Protein AF-A0A917BJA6-F1 (afdb_monomer_lite)

Sequence (83 aa):
MSSPLQTTLHLWVDGQRHVVRSLADAIEVVRSVRHPLTDYSELLVDQIEAAISPDLQLRAWRAVATWLDALRATAHHATLEAA

pLDDT: mean 77.1, std 17.58, range [30.56, 93.25]

Foldseek 3Di:
DDDPQCPWDWDAAPNDIQIDRALVSLLVVLVPHDDPVSPPCVVLNVQCVPQPDPVSRVVSVVVSVVVRVVNRVPRPPDPDDDD

Organism: NCBI:txid980631

Secondary structure (DSSP, 8-state):
--------EEEEETTEEEEE-SHHHHHHHHHH---GGGTTTHHHHHHHHT--SHHHHHHHHHHHHHHHHHHHHH-TT------

Structure (mmCIF, N/CA/C/O backbone):
data_AF-A0A917BJA6-F1
#
_entry.id   AF-A0A917BJA6-F1
#
loop_
_atom_site.group_PDB
_atom_site.id
_atom_site.type_symbol
_atom_site.label_atom_id
_atom_site.label_alt_id
_atom_site.label_comp_id
_atom_site.label_asym_id
_atom_site.label_entity_id
_atom_site.label_seq_id
_atom_site.pdbx_PDB_ins_code
_atom_site.Cartn_x
_atom_site.Cartn_y
_atom_site.Cartn_z
_atom_site.occupancy
_atom_site.B_iso_or_equiv
_atom_site.auth_seq_id
_atom_site.auth_comp_id
_atom_site.auth_asym_id
_atom_site.auth_atom_id
_atom_site.pdbx_PDB_model_num
ATOM 1 N N . MET A 1 1 ? -0.333 13.432 24.296 1.00 34.81 1 MET A N 1
ATOM 2 C CA . MET A 1 1 ? -0.478 12.136 23.601 1.00 34.81 1 MET A CA 1
ATOM 3 C C . MET A 1 1 ? -0.149 12.387 22.145 1.00 34.81 1 MET A C 1
ATOM 5 O O . MET A 1 1 ? -0.942 13.008 21.455 1.00 34.81 1 MET A O 1
ATOM 9 N N . SER A 1 2 ? 1.073 12.065 21.733 1.00 33.56 2 SER A N 1
ATOM 10 C CA . SER A 1 2 ? 1.566 12.370 20.389 1.00 33.56 2 SER A CA 1
ATOM 11 C C . SER A 1 2 ? 0.942 11.390 19.403 1.00 33.56 2 SER A C 1
ATOM 13 O O . SER A 1 2 ? 1.249 10.207 19.483 1.00 33.56 2 SER A O 1
ATOM 15 N N . SER A 1 3 ? 0.056 11.855 18.522 1.00 38.03 3 SER A N 1
ATOM 16 C CA . SER A 1 3 ? -0.464 11.060 17.405 1.00 38.03 3 SER A CA 1
ATOM 17 C C . SER A 1 3 ? 0.695 10.713 16.467 1.00 38.03 3 SER A C 1
ATOM 19 O O . SER A 1 3 ? 1.224 11.624 15.826 1.00 38.03 3 SER A O 1
ATOM 21 N N . PRO A 1 4 ? 1.152 9.455 16.372 1.00 45.97 4 PRO A N 1
ATOM 22 C CA . PRO A 1 4 ? 2.175 9.111 15.404 1.00 45.97 4 PRO A CA 1
ATOM 23 C C . PRO A 1 4 ? 1.471 8.710 14.104 1.00 45.97 4 PRO A C 1
ATOM 25 O O . PRO A 1 4 ? 0.507 7.957 14.162 1.00 45.97 4 PRO A O 1
ATOM 28 N N . LEU A 1 5 ? 1.979 9.177 12.956 1.00 51.50 5 LEU A N 1
ATOM 29 C CA . LEU A 1 5 ? 1.554 8.869 11.570 1.00 51.50 5 LEU A CA 1
ATOM 30 C C . LEU A 1 5 ? 0.841 9.988 10.789 1.00 51.50 5 LEU A C 1
ATOM 32 O O . LEU A 1 5 ? 0.157 9.711 9.813 1.00 51.50 5 LEU A O 1
ATOM 36 N N . GLN A 1 6 ? 1.094 11.267 11.081 1.00 51.78 6 GLN A N 1
ATOM 37 C CA . GLN A 1 6 ? 1.073 12.266 9.997 1.00 51.78 6 GLN A CA 1
ATOM 38 C C . GLN A 1 6 ? 2.408 12.223 9.237 1.00 51.78 6 GLN A C 1
ATOM 40 O O . GLN A 1 6 ? 3.199 13.158 9.281 1.00 51.78 6 GLN A O 1
ATOM 45 N N . THR A 1 7 ? 2.696 11.107 8.570 1.00 64.62 7 THR A N 1
ATOM 46 C CA . THR A 1 7 ? 3.798 11.021 7.604 1.00 64.62 7 THR A CA 1
ATOM 47 C C . THR A 1 7 ? 3.181 10.940 6.225 1.00 64.62 7 THR A C 1
ATOM 49 O O . THR A 1 7 ? 2.998 9.857 5.690 1.00 64.62 7 THR A O 1
ATOM 52 N N . THR A 1 8 ? 2.781 12.081 5.672 1.00 78.25 8 THR A N 1
ATOM 53 C CA . THR A 1 8 ? 2.345 12.138 4.275 1.00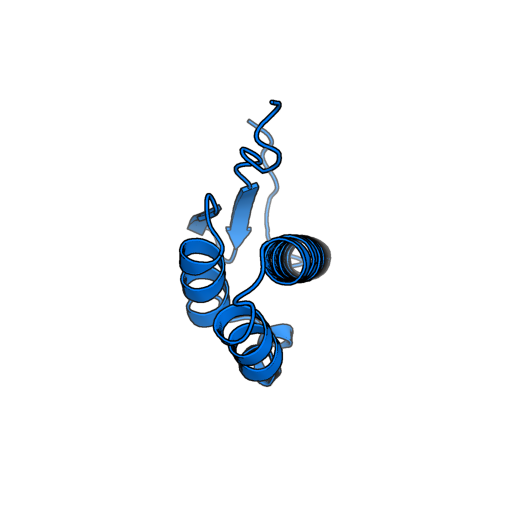 78.25 8 THR A CA 1
ATOM 54 C C . THR A 1 8 ? 3.493 11.663 3.387 1.00 78.25 8 THR A C 1
ATOM 56 O O . THR A 1 8 ? 4.583 12.231 3.448 1.00 78.25 8 THR A O 1
ATOM 59 N N . LEU A 1 9 ? 3.262 10.642 2.565 1.00 79.44 9 LEU A N 1
ATOM 60 C CA . LEU A 1 9 ? 4.232 10.192 1.568 1.00 79.44 9 LEU A CA 1
ATOM 61 C C . LEU A 1 9 ? 3.868 10.793 0.213 1.00 79.44 9 LEU A C 1
ATOM 63 O O . LEU A 1 9 ? 2.711 10.763 -0.209 1.00 79.44 9 LEU A O 1
ATOM 67 N N . HIS A 1 10 ? 4.868 11.338 -0.471 1.00 80.19 10 HIS A N 1
ATOM 68 C CA . HIS A 1 10 ? 4.747 11.812 -1.843 1.00 80.19 10 HIS A CA 1
ATOM 69 C C . HIS A 1 10 ? 5.555 10.886 -2.742 1.00 80.19 10 HIS A C 1
ATOM 71 O O . HIS A 1 10 ? 6.754 10.723 -2.517 1.00 80.19 10 HIS A O 1
ATOM 77 N N . LEU A 1 11 ? 4.919 10.311 -3.762 1.00 75.50 11 LEU A N 1
ATOM 78 C CA . LEU A 1 11 ? 5.632 9.524 -4.761 1.00 75.50 11 LEU A CA 1
ATOM 79 C C . LEU A 1 11 ? 5.251 9.902 -6.185 1.00 75.50 11 LEU A C 1
ATOM 81 O O . LEU A 1 11 ? 4.157 10.400 -6.441 1.00 75.50 11 LEU A O 1
ATOM 85 N N . TRP A 1 12 ? 6.182 9.634 -7.093 1.00 75.56 12 TRP A N 1
ATOM 86 C CA . TRP A 1 12 ? 5.994 9.739 -8.530 1.00 75.56 12 TRP A CA 1
ATOM 87 C C . TRP A 1 12 ? 6.135 8.344 -9.131 1.00 75.56 12 TRP A C 1
ATOM 89 O O . TRP A 1 12 ? 7.186 7.723 -8.986 1.00 75.56 12 TRP A O 1
ATOM 99 N N . VAL A 1 13 ? 5.080 7.857 -9.780 1.00 72.19 13 VAL A N 1
ATOM 100 C CA . VAL A 1 13 ? 5.069 6.577 -10.505 1.00 72.19 13 VAL A CA 1
ATOM 101 C C . VAL A 1 13 ? 4.483 6.841 -11.876 1.00 72.19 13 VAL A C 1
ATOM 103 O O . VAL A 1 13 ? 3.466 7.519 -11.979 1.00 72.19 13 VAL A O 1
ATOM 106 N N . ASP A 1 14 ? 5.157 6.384 -12.930 1.00 71.25 14 ASP A N 1
ATOM 107 C CA . ASP A 1 14 ? 4.717 6.566 -14.321 1.00 71.25 14 ASP A CA 1
ATOM 108 C C . ASP A 1 14 ? 4.371 8.030 -14.680 1.00 71.25 14 ASP A C 1
ATOM 110 O O . ASP A 1 14 ? 3.449 8.320 -15.440 1.00 71.25 14 ASP A O 1
ATOM 114 N N . GLY A 1 15 ? 5.097 8.989 -14.090 1.00 74.00 15 GLY A N 1
ATOM 115 C CA . GLY A 1 15 ? 4.874 10.426 -14.289 1.00 74.00 15 GLY A CA 1
ATOM 116 C C . GLY A 1 15 ? 3.635 10.998 -13.584 1.00 74.00 15 GLY A C 1
ATOM 117 O O . GLY A 1 15 ? 3.348 12.183 -13.742 1.00 74.00 15 GLY A O 1
ATOM 118 N N . GLN A 1 16 ? 2.916 10.201 -12.792 1.00 78.56 16 GLN A N 1
ATOM 119 C CA . GLN A 1 16 ? 1.813 10.649 -11.944 1.00 78.56 16 GLN A CA 1
ATOM 120 C C . GLN A 1 16 ? 2.280 10.849 -10.503 1.00 78.56 16 GLN A C 1
ATOM 122 O O . GLN A 1 16 ? 2.994 10.019 -9.935 1.00 78.56 16 GLN A O 1
ATOM 127 N N . ARG A 1 17 ? 1.858 11.962 -9.895 1.00 83.19 17 ARG A N 1
ATOM 128 C CA . ARG A 1 17 ? 2.103 12.235 -8.479 1.00 83.19 17 ARG A CA 1
ATOM 129 C C . ARG A 1 17 ? 0.993 11.621 -7.636 1.00 83.19 17 ARG A C 1
ATOM 131 O O . ARG A 1 17 ? -0.173 11.973 -7.781 1.00 83.19 17 ARG A O 1
ATOM 138 N N . HIS A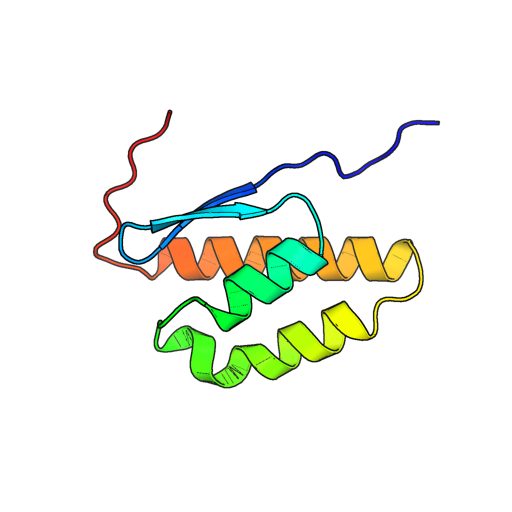 1 18 ? 1.388 10.803 -6.675 1.00 82.00 18 HIS A N 1
ATOM 139 C CA . HIS A 1 18 ? 0.511 10.200 -5.685 1.00 82.00 18 HIS A CA 1
ATOM 140 C C . HIS A 1 18 ? 0.831 10.759 -4.295 1.00 82.00 18 HIS A C 1
ATOM 142 O O . HIS A 1 18 ? 1.989 11.031 -3.955 1.00 82.00 18 HIS A O 1
ATOM 148 N N . VAL A 1 19 ? -0.210 10.958 -3.487 1.00 85.50 19 VAL A N 1
ATOM 149 C CA . VAL A 1 19 ? -0.096 11.451 -2.111 1.00 85.50 19 VAL A CA 1
ATOM 150 C C . VAL A 1 19 ? -0.783 10.452 -1.195 1.00 85.50 19 VAL A C 1
ATOM 152 O O . VAL A 1 19 ? -1.984 10.253 -1.317 1.00 85.50 19 VAL A O 1
ATOM 155 N N . VAL A 1 20 ? -0.024 9.849 -0.283 1.00 86.88 20 VAL A N 1
ATOM 156 C CA . VAL A 1 20 ? -0.521 8.831 0.648 1.00 86.88 20 VAL A CA 1
ATOM 157 C C . VAL A 1 20 ? -0.555 9.422 2.050 1.00 86.88 20 VAL A C 1
ATOM 159 O O . VAL A 1 20 ? 0.490 9.747 2.618 1.00 86.88 20 VAL A O 1
ATOM 162 N N . ARG A 1 21 ? -1.755 9.588 2.608 1.00 87.69 21 ARG A N 1
ATOM 163 C CA . ARG A 1 21 ? -1.986 10.142 3.955 1.00 87.69 21 ARG A CA 1
ATOM 164 C C . ARG A 1 21 ? -2.596 9.120 4.907 1.00 87.69 21 ARG A C 1
ATOM 166 O O . ARG A 1 21 ? -2.669 9.373 6.106 1.00 87.69 21 ARG A O 1
ATOM 173 N N . SER A 1 22 ? -3.058 7.994 4.374 1.00 88.69 22 SER A N 1
ATOM 174 C CA . SER A 1 22 ? -3.753 6.952 5.118 1.00 88.69 22 SER A CA 1
ATOM 175 C C . SER A 1 22 ? -3.490 5.570 4.515 1.00 88.69 22 SER A C 1
ATOM 177 O O . SER A 1 22 ? -2.984 5.451 3.398 1.00 88.69 22 SER A O 1
ATOM 179 N N . LEU A 1 23 ? -3.849 4.515 5.251 1.00 89.69 23 LEU A N 1
ATOM 180 C CA . LEU A 1 23 ? -3.825 3.148 4.724 1.00 89.69 23 LEU A CA 1
ATOM 181 C C . LEU A 1 23 ? -4.816 2.948 3.564 1.00 89.69 23 LEU A C 1
ATOM 183 O O . LEU A 1 23 ? -4.553 2.133 2.686 1.00 89.69 23 LEU A O 1
ATOM 187 N N . ALA A 1 24 ? -5.910 3.712 3.521 1.00 89.81 24 ALA A N 1
ATOM 188 C CA . ALA A 1 24 ? -6.849 3.673 2.402 1.00 89.81 24 ALA A CA 1
ATOM 189 C C . ALA A 1 24 ? -6.222 4.278 1.135 1.00 89.81 24 ALA A C 1
ATOM 191 O O . ALA A 1 24 ? -6.213 3.628 0.093 1.00 89.81 24 ALA A O 1
ATOM 192 N N . ASP A 1 25 ? -5.591 5.453 1.249 1.00 88.75 25 ASP A N 1
ATOM 193 C CA . ASP A 1 25 ? -4.850 6.083 0.146 1.00 88.75 25 ASP A CA 1
ATOM 194 C C . ASP A 1 25 ? -3.751 5.139 -0.373 1.00 88.75 25 ASP A C 1
ATOM 196 O O . ASP A 1 25 ? -3.499 5.039 -1.571 1.00 88.75 25 ASP A O 1
ATOM 200 N N . ALA A 1 26 ? -3.088 4.424 0.541 1.00 87.94 26 ALA A N 1
ATOM 201 C CA . ALA A 1 26 ? -2.068 3.438 0.207 1.00 87.94 26 ALA A CA 1
ATOM 202 C C . ALA A 1 26 ? -2.628 2.307 -0.665 1.00 87.94 26 ALA A C 1
ATOM 204 O O . ALA A 1 26 ? -2.003 1.957 -1.664 1.00 87.94 26 ALA A O 1
ATOM 205 N N . ILE A 1 27 ? -3.801 1.765 -0.327 1.00 90.31 27 ILE A N 1
ATOM 206 C CA . ILE A 1 27 ? -4.471 0.734 -1.133 1.00 90.31 27 ILE A CA 1
ATOM 207 C C . ILE A 1 27 ? -4.808 1.274 -2.529 1.00 90.31 27 ILE A C 1
ATOM 209 O O . ILE A 1 27 ? -4.567 0.591 -3.526 1.00 90.31 27 ILE A O 1
ATOM 213 N N . GLU A 1 28 ? -5.322 2.502 -2.624 1.00 88.94 28 GLU A N 1
ATOM 214 C CA . GLU A 1 28 ? -5.623 3.139 -3.914 1.00 88.94 28 GLU A CA 1
ATOM 215 C C . GLU A 1 28 ? -4.369 3.286 -4.788 1.00 88.94 28 GLU A C 1
ATOM 217 O O . GLU A 1 28 ? -4.395 2.987 -5.986 1.00 88.94 28 GLU A O 1
ATOM 222 N N . VAL A 1 29 ? -3.239 3.684 -4.196 1.00 86.50 29 VAL A N 1
ATOM 223 C CA . VAL A 1 29 ? -1.951 3.733 -4.901 1.00 86.50 29 VAL A CA 1
ATOM 224 C C . VAL A 1 29 ? -1.526 2.339 -5.353 1.00 86.50 29 VAL A C 1
ATOM 226 O O . VAL A 1 29 ? -1.249 2.146 -6.533 1.00 86.50 29 VAL A O 1
ATOM 229 N N . VAL A 1 30 ? -1.526 1.350 -4.457 1.00 87.50 30 VAL A N 1
ATOM 230 C CA . VAL A 1 30 ? -1.115 -0.026 -4.777 1.00 87.50 30 VAL A CA 1
ATOM 231 C C . VAL A 1 30 ? -1.917 -0.601 -5.952 1.00 87.50 30 VAL A C 1
ATOM 233 O O . VAL A 1 30 ? -1.332 -1.221 -6.839 1.00 87.50 30 VAL A O 1
ATOM 236 N N . ARG A 1 31 ? -3.232 -0.353 -5.997 1.00 86.62 31 ARG A N 1
ATOM 237 C CA . ARG A 1 31 ? -4.124 -0.826 -7.072 1.00 86.62 31 ARG A CA 1
ATOM 238 C C . ARG A 1 31 ? -3.988 -0.037 -8.385 1.00 86.62 31 ARG A C 1
ATOM 240 O O . ARG A 1 31 ? -4.311 -0.563 -9.456 1.00 86.62 31 ARG A O 1
ATOM 247 N N . SER A 1 32 ? -3.547 1.223 -8.324 1.00 83.75 32 SER A N 1
ATOM 248 C CA . SER A 1 32 ? -3.420 2.100 -9.502 1.00 83.75 32 SER A CA 1
ATOM 249 C C . SER A 1 32 ? -2.076 1.983 -10.221 1.00 83.75 32 SER A C 1
ATOM 251 O O . SER A 1 32 ? -2.032 2.186 -11.434 1.00 83.75 32 SER A O 1
ATOM 253 N N . VAL A 1 33 ? -1.004 1.608 -9.519 1.00 82.19 33 VAL A N 1
ATOM 254 C CA . VAL A 1 33 ? 0.318 1.414 -10.127 1.00 82.19 33 VAL A CA 1
ATOM 255 C C . VAL A 1 33 ? 0.297 0.263 -11.140 1.00 82.19 33 VAL A C 1
ATOM 257 O O . VAL A 1 33 ? -0.175 -0.842 -10.857 1.00 82.19 33 VAL A O 1
ATOM 260 N N . ARG A 1 34 ? 0.861 0.507 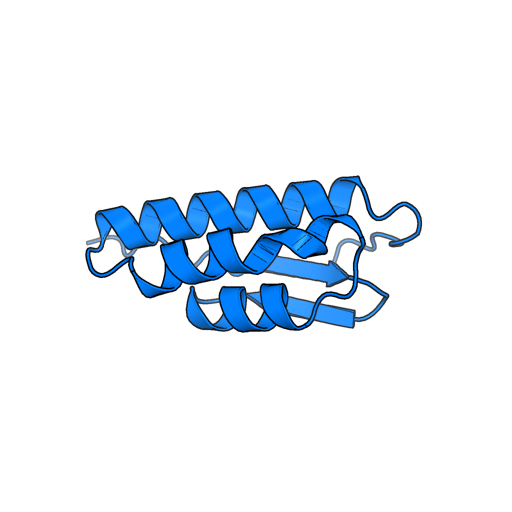-12.328 1.00 77.25 34 ARG A N 1
ATOM 261 C CA . ARG A 1 34 ? 1.027 -0.480 -13.404 1.00 77.25 34 ARG A CA 1
ATOM 262 C C . ARG A 1 34 ? 2.515 -0.769 -13.605 1.00 77.25 34 ARG A C 1
ATOM 264 O O . ARG A 1 34 ? 3.118 -0.318 -14.570 1.00 77.25 34 ARG A O 1
ATOM 271 N N . HIS A 1 35 ? 3.106 -1.533 -12.688 1.00 74.62 35 HIS A N 1
ATOM 272 C CA . HIS A 1 35 ? 4.524 -1.896 -12.734 1.00 74.62 35 HIS A CA 1
ATOM 273 C C . HIS A 1 35 ? 4.685 -3.418 -12.585 1.00 74.62 35 HIS A C 1
ATOM 275 O O . HIS A 1 35 ? 3.989 -3.995 -11.762 1.00 74.62 35 HIS A O 1
ATOM 281 N N . PRO A 1 36 ? 5.613 -4.096 -13.291 1.00 77.38 36 PRO A N 1
ATOM 282 C CA . PRO A 1 36 ? 5.738 -5.564 -13.240 1.00 77.38 36 PRO A CA 1
ATOM 283 C C . PRO A 1 36 ? 5.939 -6.157 -11.834 1.00 77.38 36 PRO A C 1
ATOM 285 O O . PRO A 1 36 ? 5.644 -7.317 -11.578 1.00 77.38 36 PRO A O 1
ATOM 288 N N . LEU A 1 37 ? 6.448 -5.359 -10.892 1.00 73.19 37 LEU A N 1
ATOM 289 C CA . LEU A 1 37 ? 6.602 -5.768 -9.489 1.00 73.19 37 LEU A CA 1
ATOM 290 C C . LEU A 1 37 ? 5.297 -5.700 -8.672 1.00 73.19 37 LEU A C 1
ATOM 292 O O . LEU A 1 37 ? 5.308 -6.057 -7.494 1.00 73.19 37 LEU A O 1
ATOM 296 N N . THR A 1 38 ? 4.189 -5.233 -9.256 1.00 80.44 38 THR A N 1
ATOM 297 C CA . THR A 1 38 ? 2.886 -5.138 -8.584 1.00 80.44 38 THR A CA 1
ATOM 298 C C . THR A 1 38 ? 1.961 -6.317 -8.863 1.00 80.44 38 THR A C 1
ATOM 300 O O . THR A 1 38 ? 0.906 -6.383 -8.247 1.00 80.44 38 THR A O 1
ATOM 303 N N . ASP A 1 39 ? 2.371 -7.297 -9.675 1.00 78.88 39 ASP A N 1
ATOM 304 C CA . ASP A 1 39 ? 1.556 -8.478 -10.015 1.00 78.88 39 ASP A CA 1
ATOM 305 C C . ASP A 1 39 ? 1.081 -9.285 -8.787 1.00 78.88 39 ASP A C 1
ATOM 307 O O . ASP A 1 39 ? 0.088 -10.005 -8.853 1.00 78.88 39 ASP A O 1
ATOM 311 N N . TYR A 1 40 ? 1.762 -9.139 -7.645 1.00 77.69 40 TYR A N 1
ATOM 312 C CA . TYR A 1 40 ? 1.439 -9.815 -6.382 1.00 77.69 40 TYR A CA 1
ATOM 313 C C . TYR A 1 40 ? 1.061 -8.846 -5.252 1.00 77.69 40 TYR A C 1
ATOM 315 O O . TYR A 1 40 ? 1.120 -9.207 -4.075 1.00 77.69 40 TYR A O 1
ATOM 323 N N . SER A 1 41 ? 0.704 -7.602 -5.581 1.00 85.75 41 SER A N 1
ATOM 324 C CA . SER A 1 41 ? 0.424 -6.574 -4.577 1.00 85.75 41 SER A CA 1
ATOM 325 C C . SER A 1 41 ? -0.900 -6.781 -3.829 1.00 85.75 41 SER A C 1
ATOM 327 O O . SER A 1 41 ? -1.056 -6.240 -2.736 1.00 85.75 41 SER A O 1
ATOM 329 N N . GLU A 1 42 ? -1.806 -7.625 -4.333 1.00 86.06 42 GLU A N 1
ATOM 330 C CA . GLU A 1 42 ? -3.068 -7.966 -3.654 1.00 86.06 42 GLU A CA 1
ATOM 331 C C . GLU A 1 42 ? -2.839 -8.579 -2.262 1.00 86.06 42 GLU A C 1
ATOM 333 O O . GLU A 1 42 ? -3.549 -8.253 -1.318 1.00 86.06 42 GLU A O 1
ATOM 338 N N . LEU A 1 43 ? -1.765 -9.356 -2.073 1.00 88.06 43 LEU A N 1
ATOM 339 C CA . LEU A 1 43 ? -1.390 -9.873 -0.750 1.00 88.06 43 LEU A CA 1
ATOM 340 C C . LEU A 1 43 ? -1.056 -8.751 0.242 1.00 88.06 43 LEU A C 1
ATOM 342 O O . LEU A 1 43 ? -1.350 -8.862 1.429 1.00 88.06 43 LEU A O 1
ATOM 346 N N . LEU A 1 44 ? -0.431 -7.668 -0.228 1.00 89.56 44 LEU A N 1
ATOM 347 C CA . LEU A 1 44 ? -0.161 -6.493 0.599 1.00 89.56 44 LEU A CA 1
ATOM 348 C C . LEU A 1 44 ? -1.469 -5.766 0.934 1.00 89.56 44 LEU A C 1
ATOM 350 O O . LEU A 1 44 ? -1.645 -5.352 2.077 1.00 89.56 44 LEU A O 1
ATOM 354 N N . VAL A 1 45 ? -2.390 -5.658 -0.026 1.00 91.75 45 VAL A N 1
ATOM 355 C CA . VAL A 1 45 ? -3.715 -5.055 0.175 1.00 91.75 45 VAL A CA 1
ATOM 356 C C . VAL A 1 45 ? -4.521 -5.817 1.227 1.00 91.75 45 VAL A C 1
ATOM 358 O O . VAL A 1 45 ? -4.977 -5.195 2.185 1.00 91.75 45 VAL A O 1
ATOM 361 N N . ASP A 1 46 ? -4.593 -7.145 1.133 1.00 92.25 46 ASP A N 1
ATOM 362 C CA . ASP A 1 46 ? -5.292 -7.992 2.107 1.00 92.25 46 ASP A CA 1
ATOM 363 C C . ASP A 1 46 ? -4.774 -7.772 3.538 1.00 92.25 46 ASP A C 1
ATOM 365 O O . ASP A 1 46 ? -5.546 -7.671 4.493 1.00 92.25 46 ASP A O 1
ATOM 369 N N . GLN A 1 47 ? -3.450 -7.661 3.708 1.00 91.12 47 GLN A N 1
ATOM 370 C CA . GLN A 1 47 ? -2.846 -7.417 5.023 1.00 91.12 47 GLN A CA 1
ATOM 371 C C . GLN A 1 47 ? -3.151 -6.016 5.566 1.00 91.12 47 GLN A C 1
ATOM 373 O O . GLN A 1 47 ? -3.262 -5.849 6.783 1.00 91.12 47 GLN A O 1
ATOM 378 N N . ILE A 1 48 ? -3.286 -5.012 4.696 1.00 91.81 48 ILE A N 1
ATOM 379 C CA . ILE A 1 48 ? -3.690 -3.662 5.102 1.00 91.81 48 ILE A CA 1
ATOM 380 C C . ILE A 1 48 ? -5.161 -3.659 5.521 1.00 91.81 48 ILE A C 1
ATOM 382 O O . ILE A 1 48 ? -5.487 -3.125 6.579 1.00 91.81 48 ILE A O 1
ATOM 386 N N . GLU A 1 49 ? -6.043 -4.267 4.724 1.00 93.06 49 GLU A N 1
ATOM 387 C CA . GLU A 1 49 ? -7.483 -4.321 5.003 1.00 93.06 49 GLU A CA 1
ATOM 388 C C . GLU A 1 49 ? -7.782 -5.108 6.295 1.00 93.06 49 GLU A C 1
ATOM 390 O O . GLU A 1 49 ? -8.661 -4.727 7.069 1.00 93.06 49 GLU A O 1
ATOM 395 N N . ALA A 1 50 ? -6.996 -6.147 6.599 1.00 92.62 50 ALA A N 1
ATOM 396 C CA . ALA A 1 50 ? -7.107 -6.920 7.837 1.00 92.62 50 ALA A CA 1
ATOM 397 C C . ALA A 1 50 ? -6.528 -6.216 9.089 1.00 92.62 50 ALA A C 1
ATOM 399 O O . ALA A 1 50 ? -6.705 -6.700 10.214 1.00 92.62 50 ALA A O 1
ATOM 400 N N . ALA A 1 51 ? -5.827 -5.085 8.941 1.00 92.38 51 ALA A N 1
ATOM 401 C CA . ALA A 1 51 ? -5.159 -4.390 10.041 1.00 92.38 51 ALA A CA 1
ATOM 402 C C . ALA A 1 51 ? -6.141 -3.571 10.905 1.00 92.38 51 ALA A C 1
ATOM 404 O O . ALA A 1 51 ? -6.245 -2.349 10.807 1.00 92.38 51 ALA A O 1
ATOM 405 N N . ILE A 1 52 ? -6.852 -4.249 11.808 1.00 89.44 52 ILE A N 1
ATOM 406 C CA . ILE A 1 52 ? -7.901 -3.629 12.639 1.00 89.44 52 ILE A CA 1
ATOM 407 C C . ILE A 1 52 ? -7.393 -2.957 13.922 1.00 89.44 52 ILE A C 1
ATOM 409 O O . ILE A 1 52 ? -8.070 -2.087 14.466 1.00 89.44 52 ILE A O 1
ATOM 413 N N . SER A 1 53 ? -6.225 -3.355 14.436 1.00 93.25 53 SER A N 1
ATOM 414 C CA . SER A 1 53 ? -5.664 -2.785 15.668 1.00 93.25 53 SER A CA 1
ATOM 415 C C . SER A 1 53 ? -4.633 -1.692 15.364 1.00 93.25 53 SER A C 1
ATOM 417 O O . SER A 1 53 ? -3.961 -1.770 14.333 1.00 93.25 53 SER A O 1
ATOM 419 N N . PRO A 1 54 ? -4.434 -0.705 16.260 1.00 89.81 54 PRO A N 1
ATOM 420 C CA . PRO A 1 54 ? -3.454 0.365 16.046 1.00 89.81 54 PRO A CA 1
ATOM 421 C C . PRO A 1 54 ? -2.036 -0.150 15.754 1.00 89.81 54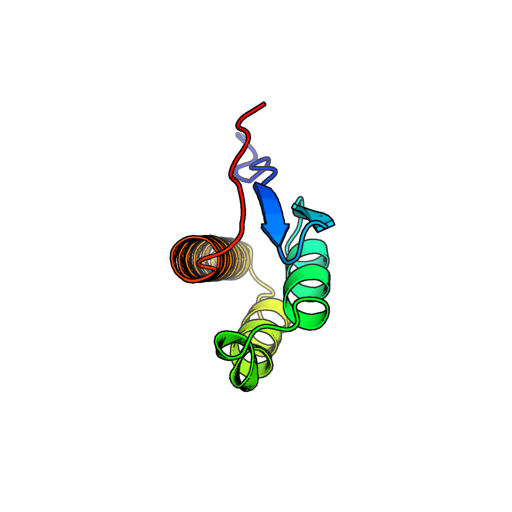 PRO A C 1
ATOM 423 O O . PRO A 1 54 ? -1.346 0.361 14.872 1.00 89.81 54 PRO A O 1
ATOM 426 N N . ASP A 1 55 ? -1.619 -1.214 16.442 1.00 91.31 55 ASP A N 1
ATOM 427 C CA . ASP A 1 55 ? -0.311 -1.841 16.236 1.00 91.31 55 ASP A CA 1
ATOM 428 C C . ASP A 1 55 ? -0.190 -2.485 14.851 1.00 91.31 55 ASP A C 1
ATOM 430 O O . ASP A 1 55 ? 0.858 -2.389 14.206 1.00 91.31 55 ASP A O 1
ATOM 434 N N . LEU A 1 56 ? -1.255 -3.138 14.377 1.00 92.00 56 LEU A N 1
ATOM 435 C CA . LEU A 1 56 ? -1.290 -3.721 13.038 1.00 92.00 56 LEU A CA 1
ATOM 436 C C . LEU A 1 56 ? -1.318 -2.634 11.966 1.00 92.00 56 LEU A C 1
ATOM 438 O O . LEU A 1 56 ? -0.597 -2.757 10.981 1.00 92.00 56 LEU A O 1
ATOM 442 N N . GLN A 1 57 ? -2.054 -1.543 12.181 1.00 91.38 57 GLN A N 1
ATOM 443 C CA . GLN A 1 57 ? -2.082 -0.401 11.263 1.00 91.38 57 GLN A CA 1
ATOM 444 C C . GLN A 1 57 ? -0.697 0.236 11.115 1.00 91.38 57 GLN A C 1
ATOM 446 O O . GLN A 1 57 ? -0.261 0.521 10.001 1.00 91.38 57 GLN A O 1
ATOM 451 N N . LEU A 1 58 ? 0.048 0.385 12.215 1.00 89.25 58 LEU A N 1
ATOM 452 C CA . LEU A 1 58 ? 1.425 0.882 12.175 1.00 89.25 58 LEU A CA 1
ATOM 453 C C . LEU A 1 58 ? 2.356 -0.054 11.388 1.00 89.25 58 LEU A C 1
ATOM 455 O O . LEU A 1 58 ? 3.229 0.408 10.650 1.00 89.25 58 LEU A O 1
ATOM 459 N N . ARG A 1 59 ? 2.198 -1.373 11.541 1.00 90.31 59 ARG A N 1
ATOM 460 C CA . ARG A 1 59 ? 2.987 -2.360 10.785 1.00 90.31 59 ARG A CA 1
ATOM 461 C C . ARG A 1 59 ? 2.627 -2.354 9.303 1.00 90.31 59 ARG A C 1
ATOM 463 O O . ARG A 1 59 ? 3.540 -2.323 8.482 1.00 90.31 59 ARG A O 1
ATOM 470 N N . ALA A 1 60 ? 1.337 -2.320 8.975 1.00 91.75 60 ALA A N 1
ATOM 471 C CA . ALA A 1 60 ? 0.842 -2.206 7.606 1.00 91.75 60 ALA A CA 1
ATOM 472 C C . ALA A 1 60 ? 1.391 -0.941 6.935 1.00 91.75 60 ALA A C 1
ATOM 474 O O . ALA A 1 60 ? 1.921 -1.005 5.829 1.00 91.75 60 ALA A O 1
ATOM 475 N N . TRP A 1 61 ? 1.389 0.185 7.653 1.00 89.69 61 TRP A N 1
ATOM 476 C CA . TRP A 1 61 ? 1.956 1.438 7.163 1.00 89.69 61 TRP A CA 1
ATOM 477 C C . TRP A 1 61 ? 3.440 1.307 6.809 1.00 89.69 61 TRP A C 1
ATOM 479 O O . TRP A 1 61 ? 3.864 1.697 5.723 1.00 89.69 61 TRP A O 1
ATOM 489 N N . ARG A 1 62 ? 4.242 0.713 7.701 1.00 89.50 62 ARG A N 1
ATOM 490 C CA . ARG A 1 62 ? 5.673 0.477 7.445 1.00 89.50 62 ARG A CA 1
ATOM 491 C C . ARG A 1 62 ? 5.903 -0.460 6.261 1.00 89.50 62 ARG A C 1
ATOM 493 O O . ARG A 1 62 ? 6.820 -0.218 5.479 1.00 89.50 62 ARG A O 1
ATOM 500 N N . ALA A 1 63 ? 5.089 -1.506 6.125 1.00 89.75 63 ALA A N 1
ATOM 501 C CA . ALA A 1 63 ? 5.183 -2.446 5.012 1.00 89.75 63 ALA A CA 1
ATOM 502 C C . ALA A 1 63 ? 4.910 -1.746 3.674 1.00 89.75 63 ALA A C 1
ATOM 504 O O . ALA A 1 63 ? 5.703 -1.879 2.745 1.00 89.75 63 ALA A O 1
ATOM 505 N N . VAL A 1 64 ? 3.856 -0.927 3.607 1.00 88.50 64 VAL A N 1
ATOM 506 C CA . VAL A 1 64 ? 3.542 -0.139 2.410 1.00 88.50 64 VAL A CA 1
ATOM 507 C C . VAL A 1 64 ? 4.635 0.868 2.096 1.00 88.50 64 VAL A C 1
ATOM 509 O O . VAL A 1 64 ? 5.082 0.921 0.957 1.00 88.50 64 VAL A O 1
ATOM 512 N N . ALA A 1 65 ? 5.092 1.648 3.079 1.00 86.25 65 ALA A N 1
ATOM 513 C CA . ALA A 1 65 ? 6.161 2.622 2.862 1.00 86.25 65 ALA A CA 1
ATOM 514 C C . ALA A 1 65 ? 7.413 1.949 2.271 1.00 86.25 65 ALA A C 1
ATOM 516 O O . ALA A 1 65 ? 7.957 2.415 1.275 1.00 86.25 65 ALA A O 1
ATOM 517 N N . THR A 1 66 ? 7.793 0.791 2.818 1.00 86.62 66 THR A N 1
ATOM 518 C CA . THR A 1 66 ? 8.918 -0.012 2.315 1.00 86.62 66 THR A CA 1
ATOM 519 C C . THR A 1 66 ? 8.689 -0.486 0.879 1.00 86.62 66 THR A C 1
ATOM 521 O O . THR A 1 66 ? 9.591 -0.412 0.046 1.00 86.62 66 THR A O 1
ATOM 524 N N . TRP A 1 67 ? 7.484 -0.968 0.572 1.00 87.38 67 TRP A N 1
ATOM 525 C CA . TRP A 1 67 ? 7.129 -1.420 -0.771 1.00 87.38 67 TRP A CA 1
ATOM 526 C C . TRP A 1 67 ? 7.151 -0.272 -1.792 1.00 87.38 67 TRP A C 1
ATOM 528 O O . TRP A 1 67 ? 7.710 -0.435 -2.875 1.00 87.38 67 TRP A O 1
ATOM 538 N N . LEU A 1 68 ? 6.620 0.903 -1.434 1.00 82.81 68 LEU A N 1
ATOM 539 C CA . LEU A 1 68 ? 6.642 2.102 -2.279 1.00 82.81 68 LEU A CA 1
ATOM 540 C C . LEU A 1 68 ? 8.076 2.586 -2.544 1.00 82.81 68 LEU A C 1
ATOM 542 O O . LEU A 1 68 ? 8.398 2.945 -3.676 1.00 82.81 68 LEU A O 1
ATOM 546 N N . ASP A 1 69 ? 8.950 2.555 -1.537 1.00 81.44 69 ASP A N 1
ATOM 547 C CA . ASP A 1 69 ? 10.365 2.903 -1.707 1.00 81.44 69 ASP A CA 1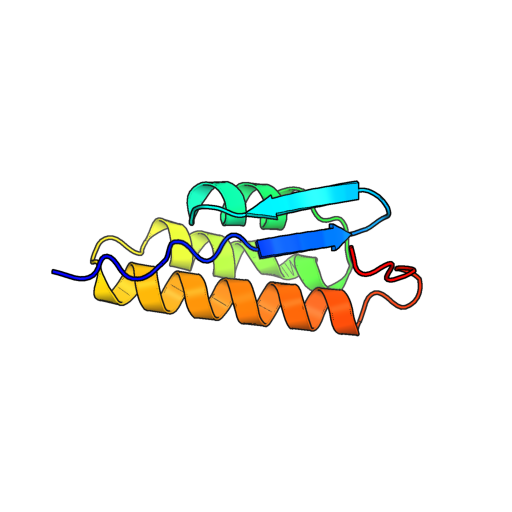
ATOM 548 C C . ASP A 1 69 ? 11.094 1.912 -2.629 1.00 81.44 69 ASP A C 1
ATOM 550 O O . ASP A 1 69 ? 11.865 2.324 -3.500 1.00 81.44 69 ASP A O 1
ATOM 554 N N . ALA A 1 70 ? 10.819 0.610 -2.501 1.00 83.50 70 ALA A N 1
ATOM 555 C CA . ALA A 1 70 ? 11.382 -0.412 -3.385 1.00 83.50 70 ALA A CA 1
ATOM 556 C C . ALA A 1 70 ? 10.895 -0.251 -4.836 1.00 83.50 70 ALA A C 1
ATOM 558 O O . ALA A 1 70 ? 11.681 -0.354 -5.782 1.00 83.50 70 ALA A O 1
ATOM 559 N N . LEU A 1 71 ? 9.610 0.056 -5.016 1.00 80.75 71 LEU A N 1
ATOM 560 C CA . LEU A 1 71 ? 9.029 0.363 -6.318 1.00 80.75 71 LEU A CA 1
ATOM 561 C C . LEU A 1 71 ? 9.712 1.587 -6.950 1.00 80.75 71 LEU A C 1
ATOM 563 O O . LEU A 1 71 ? 10.148 1.535 -8.098 1.00 80.75 71 LEU A O 1
ATOM 567 N N . ARG A 1 72 ? 9.897 2.666 -6.180 1.00 76.38 72 ARG A N 1
ATOM 568 C CA . ARG A 1 72 ? 10.622 3.864 -6.628 1.00 76.38 72 ARG A CA 1
ATOM 569 C C . ARG A 1 72 ? 12.060 3.549 -7.042 1.00 76.38 72 ARG A C 1
ATOM 571 O O . ARG A 1 72 ? 12.527 4.073 -8.048 1.00 76.38 72 ARG A O 1
ATOM 578 N N . ALA A 1 73 ? 12.768 2.719 -6.279 1.00 78.75 73 ALA A N 1
ATOM 579 C CA . ALA A 1 73 ? 14.158 2.362 -6.568 1.00 78.75 73 ALA A CA 1
ATOM 580 C C . ALA A 1 73 ? 14.319 1.529 -7.854 1.00 78.75 73 ALA A C 1
ATOM 582 O O . ALA A 1 73 ? 15.397 1.514 -8.444 1.00 78.75 73 ALA A O 1
ATOM 583 N N . THR A 1 74 ? 13.261 0.838 -8.282 1.00 76.00 74 THR A N 1
ATOM 584 C CA . THR A 1 74 ? 13.275 -0.087 -9.427 1.00 76.00 74 THR A CA 1
ATOM 585 C C . THR A 1 74 ? 12.637 0.494 -10.690 1.00 76.00 74 THR A C 1
ATOM 587 O O . THR A 1 74 ? 12.908 0.009 -11.789 1.00 76.00 74 THR A O 1
ATOM 590 N N . ALA A 1 75 ? 11.869 1.579 -10.570 1.00 65.69 75 ALA A N 1
ATOM 591 C CA . ALA A 1 75 ? 11.332 2.339 -11.693 1.00 65.69 75 ALA A CA 1
ATOM 592 C C . ALA A 1 75 ? 12.446 3.141 -12.403 1.00 65.69 75 ALA A C 1
ATOM 594 O O . ALA A 1 75 ? 12.625 4.339 -12.191 1.00 65.69 75 ALA A O 1
ATOM 595 N N . HIS A 1 76 ? 13.222 2.486 -13.271 1.00 54.31 76 HIS A N 1
ATOM 596 C CA . HIS A 1 76 ? 14.405 3.052 -13.939 1.00 54.31 76 HIS A CA 1
ATOM 597 C C . HIS A 1 76 ? 14.165 4.243 -14.900 1.00 54.31 76 HIS A C 1
ATOM 599 O O . HIS A 1 76 ? 15.117 4.674 -15.547 1.00 54.31 76 HIS A O 1
ATOM 605 N N . HIS A 1 77 ? 12.961 4.823 -14.994 1.00 47.78 77 HIS A N 1
ATOM 606 C CA . HIS A 1 77 ? 12.650 6.023 -15.803 1.00 47.78 77 HIS A CA 1
ATOM 607 C C . HIS A 1 77 ? 11.908 7.133 -15.025 1.00 47.78 77 HIS A C 1
ATOM 609 O O . HIS A 1 77 ? 11.414 8.086 -15.626 1.00 47.78 77 HIS A O 1
ATOM 615 N N . ALA A 1 78 ? 11.823 7.054 -13.695 1.00 43.69 78 ALA A N 1
ATOM 616 C CA . ALA A 1 78 ? 11.201 8.108 -12.899 1.00 43.69 78 ALA A CA 1
ATOM 617 C C . ALA A 1 78 ? 12.229 9.203 -12.576 1.00 43.69 78 ALA A C 1
ATOM 619 O O . ALA A 1 78 ? 12.972 9.113 -11.598 1.00 43.69 78 ALA A O 1
ATOM 620 N N . THR A 1 79 ? 12.298 10.237 -13.416 1.00 40.31 79 THR A N 1
ATOM 621 C CA . THR A 1 79 ? 13.020 11.478 -13.111 1.00 40.31 79 THR A CA 1
ATOM 622 C C . THR A 1 79 ? 12.529 12.014 -11.766 1.00 40.31 79 THR A C 1
ATOM 624 O O . THR A 1 79 ? 11.376 12.415 -11.621 1.00 40.31 79 THR A O 1
ATOM 627 N N . LEU A 1 80 ? 13.396 11.962 -10.758 1.00 39.66 80 LEU A N 1
ATOM 628 C CA . LEU A 1 80 ? 13.120 12.440 -9.410 1.00 39.66 80 LEU A CA 1
ATOM 629 C C . LEU A 1 80 ? 13.474 13.923 -9.324 1.00 39.66 80 LEU A C 1
ATOM 631 O O . LEU A 1 80 ? 14.630 14.262 -9.083 1.00 39.66 80 LEU A O 1
ATOM 635 N N . GLU A 1 81 ? 12.488 14.803 -9.475 1.00 32.12 81 GLU A N 1
ATOM 636 C CA . GLU A 1 81 ? 12.611 16.157 -8.937 1.00 32.12 81 GLU A CA 1
ATOM 637 C C . GLU A 1 81 ? 12.133 16.157 -7.482 1.00 32.12 81 GLU A C 1
ATOM 639 O O . GLU A 1 81 ? 10.981 15.843 -7.171 1.00 32.12 81 GLU A O 1
ATOM 644 N N . ALA A 1 82 ? 13.065 16.459 -6.578 1.00 30.56 82 ALA A N 1
ATOM 645 C CA . ALA A 1 82 ? 12.762 16.790 -5.197 1.00 30.56 82 ALA A CA 1
ATOM 646 C C . ALA A 1 82 ? 12.212 18.223 -5.154 1.00 30.56 82 ALA A C 1
ATOM 648 O O . ALA A 1 82 ? 12.884 19.148 -5.610 1.00 30.56 82 ALA A O 1
ATOM 649 N N . ALA A 1 83 ? 11.011 18.390 -4.603 1.00 34.12 83 ALA A N 1
ATOM 650 C CA . ALA A 1 83 ? 10.452 19.676 -4.199 1.00 34.12 83 ALA A CA 1
ATOM 651 C C . ALA A 1 83 ? 10.100 19.617 -2.713 1.00 34.12 83 ALA A C 1
ATOM 653 O O . ALA A 1 83 ? 9.540 18.573 -2.297 1.00 34.12 83 ALA A O 1
#

Radius of gyration: 13.02 Å; chains: 1; bounding box: 22×30×39 Å

=== Feature glossary ===
The record interleaves many kinds of information about one protein. Here is each kind framed as the question it answers.

Q: What known structures does this most resemble?
A: Structural nearest neighbors (via Foldseek easy-search vs the PDB). Reported per hit: target PDB id, E-value, and alignment TM-score. A TM-score above ~0.5 is the conventional threshold for 'same fold'.

Q: Where is each backbone atom in 3D?
A: The mmCIF table is the protein's shape written out atom by atom. For each backbone N, Cα, C, and carbonyl O, it records an (x, y, z) coordinate triple in Å plus the residue type, chain letter, and residue number.

Q: What are the backbone torsion angles?
A: The φ/ψ torsion pair specifies the backbone conformation at each residue. φ rotates about the N–Cα bond, ψ about the Cα–C bond. Steric clashes forbid most of the (φ, ψ) plane — the allowed regions (α-helix basin, β-sheet basin, left-handed helix) are the Ramachandran-allowed regions.

Q: Which residues are buried vs exposed?
A: Solvent-accessible surface area (SASA) is the area in Å² traced out by the centre of a 1.4 Å probe sphere (a water molecule) rolled over the protein's van der Waals surface (Shrake–Rupley / Lee–Richards construction). Buried residues have near-zero SASA; fully exposed residues can exceed 200 Å². The total SASA scales roughly with the number of surface residues.

Q: How confident is the AlphaFold model at each residue?
A: pLDDT is the predicted lDDT-Cα score: AlphaFold's confidence that the local environment of each residue (all inter-atomic distances within 15 Å) is correctly placed. It is a per-residue number between 0 and 100, with higher meaning more reliable.

Q: What does the local fold look like, residue by residue?
A: 3Di is Foldseek's structural alphabet. Each residue is assigned one of twenty discrete states based on how its Cα sits relative to its spatial (not sequential) neighbors. Aligning 3Di strings finds structural homologs roughly as well as full 3D superposition, but orders of magnitude faster.

Q: How big and how compact is the whole molecule?
A: Radius of gyration (Rg) is the root-mean-square distance of Cα atoms from their centroid — a single number for overall size and compactness. A globular domain of N residues has Rg ≈ 2.2·N^0.38 Å; an extended or disordered chain has a much larger Rg. The Cα contact count is the number of residue pairs whose Cα atoms are within 8 Å and are more than four positions apart in sequence — a standard proxy for tertiary packing density. The bounding box is the smallest axis-aligned box enclosing all Cα atoms.

Q: Which residues are in helices, strands, or loops?
A: DSSP 8-state secondary structure assigns each residue one of H (α-helix), G (3₁₀-helix), I (π-helix), E (extended β-strand), B (isolated β-bridge), T (hydrogen-bonded turn), S (bend), or '-' (coil). The assignment is computed from backbone hydrogen-bond geometry via the Kabsch–Sander algorithm.

Q: How mobile is each atom in the crystal?
A: Crystallographic B-factors measure how much each atom's electron density is smeared out, in Å². They rise in mobile loops and surface residues and fall in the buried interior. 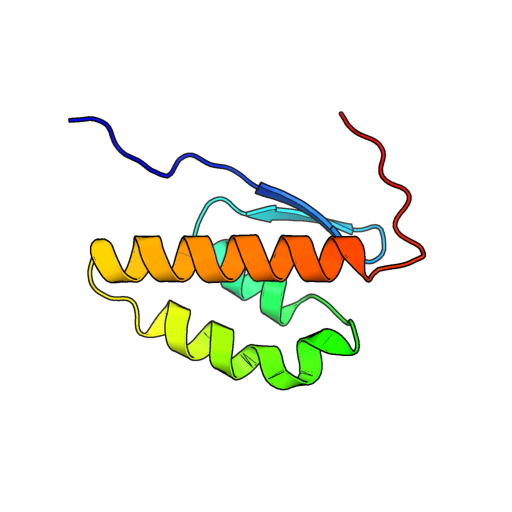In AlphaFold models this column is repurposed to hold pLDDT instead.

Q: What if only a Cα trace is available?
A: P-SEA three-state annotation labels each residue as helix, strand, or coil based purely on the geometry of the Cα trace. It serves as a fallback when the full backbone (and thus DSSP) is unavailable.

Q: What family and function is it annotated with?
A: Database cross-references. InterPro integrates a dozen domain/family signature databases into unified entries with residue-range hits. GO terms attach function/process/location labels with evidence codes. CATH codes position the fold in a four-level structural taxonomy. Organism is the NCBI-taxonomy species name.

Q: Are the domains correctly placed relative to each other?
A: Predicted Aligned Error (PAE) is an AlphaFold confidence matrix: entry (i, j) is the expected error in the position of residue j, in ångströms, when the prediction is superimposed on the true structure at residue i. Low PAE within a block of residues means that block is internally rigid and well-predicted; high PAE between two blocks means their relative placement is uncertain even if each block individually is confident.

Q: What do the diagnostic plots show?
A: Three diagnostic plots accompany the record. The Cα contact map visualizes the tertiary structure as a 2D adjacency matrix (8 Å cutoff, sequence-local contacts suppressed). The Ramachandran plot shows the distribution of backbone (φ, ψ) torsions, with points in the α and β basins reflecting secondary structure content. The PAE plot shows AlphaFold's inter-residue confidence as a color matrix.

Q: What is the amino-acid chain?
A: Primary structure: the covalent order of the twenty standard amino acids along the backbone. Two proteins with the same sequence will (almost always) fold to the same structure; two with 30% identity often share a fold but not the details.

Q: What do the rendered images show?
A: The six renders are orthographic views along the three Cartesian axes in both directions. Representation (cartoon, sticks, or surface) and color scheme (sequence-rainbow or by-chain) vary across proteins so the training set covers all the common visualization conventions.